Protein AF-A0A357ARV8-F1 (afdb_monomer_lite)

Structure (mmCIF, N/CA/C/O backbone):
data_AF-A0A357ARV8-F1
#
_entry.id   AF-A0A357ARV8-F1
#
loop_
_atom_site.group_PDB
_atom_site.id
_atom_site.type_symbol
_atom_site.label_atom_id
_atom_site.label_alt_id
_atom_site.label_comp_id
_atom_site.label_asym_id
_atom_site.label_entity_id
_atom_site.label_seq_id
_atom_site.pdbx_PDB_ins_code
_atom_site.Cartn_x
_atom_site.Cartn_y
_atom_site.Cartn_z
_atom_site.occupancy
_atom_site.B_iso_or_equiv
_atom_site.auth_seq_id
_atom_site.auth_comp_id
_atom_site.auth_asym_id
_atom_site.auth_atom_id
_atom_site.pdbx_PDB_model_num
ATOM 1 N N . MET A 1 1 ? -31.188 4.171 -3.053 1.00 39.97 1 MET A N 1
ATOM 2 C CA . MET A 1 1 ? -30.460 3.621 -4.220 1.00 39.97 1 MET A CA 1
ATOM 3 C C . MET A 1 1 ? -29.628 2.449 -3.731 1.00 39.97 1 MET A C 1
ATOM 5 O O . MET A 1 1 ? -28.801 2.658 -2.855 1.00 39.97 1 MET A O 1
ATOM 9 N N . ALA A 1 2 ? -29.890 1.230 -4.207 1.00 50.88 2 ALA A N 1
ATOM 10 C CA . ALA A 1 2 ? -29.133 0.048 -3.796 1.00 50.88 2 ALA A CA 1
ATOM 11 C C . ALA A 1 2 ? -27.674 0.173 -4.277 1.00 50.88 2 ALA A C 1
ATOM 13 O O . ALA A 1 2 ? -27.431 0.333 -5.475 1.00 50.88 2 ALA A O 1
ATOM 14 N N . LYS A 1 3 ? -26.717 0.165 -3.338 1.00 58.00 3 LYS A N 1
ATOM 15 C CA . LYS A 1 3 ? -25.270 0.143 -3.610 1.00 58.00 3 LYS A CA 1
ATOM 16 C C . LYS A 1 3 ? -25.001 -1.118 -4.445 1.00 58.00 3 LYS A C 1
ATOM 18 O O . LYS A 1 3 ? -25.410 -2.198 -4.028 1.00 58.00 3 LYS A O 1
ATOM 23 N N . ARG A 1 4 ? -24.427 -0.982 -5.653 1.00 59.12 4 ARG A N 1
ATOM 24 C CA . ARG A 1 4 ? -24.115 -2.142 -6.514 1.00 59.12 4 ARG A CA 1
ATOM 25 C C . ARG A 1 4 ? -23.310 -3.143 -5.686 1.00 59.12 4 ARG A C 1
ATOM 27 O O . ARG A 1 4 ? -22.308 -2.752 -5.104 1.00 59.12 4 ARG A O 1
ATOM 34 N N . SER A 1 5 ? -23.753 -4.395 -5.644 1.00 59.34 5 SER A N 1
ATOM 35 C CA . SER A 1 5 ? -22.960 -5.496 -5.106 1.00 59.34 5 SER A CA 1
ATOM 36 C C . SER A 1 5 ? -21.746 -5.695 -6.009 1.00 59.34 5 SER A C 1
ATOM 38 O O . SER A 1 5 ? -21.897 -5.895 -7.218 1.00 59.34 5 SER A O 1
ATOM 40 N N . ASP A 1 6 ? -20.562 -5.570 -5.431 1.00 59.50 6 ASP A N 1
ATOM 41 C CA . ASP A 1 6 ? -19.283 -5.600 -6.128 1.00 59.50 6 ASP A CA 1
ATOM 42 C C . ASP A 1 6 ? -19.109 -6.911 -6.928 1.00 59.50 6 ASP A C 1
ATOM 44 O O . ASP A 1 6 ? -19.166 -7.998 -6.361 1.00 59.50 6 ASP A O 1
ATOM 48 N N . VAL A 1 7 ? -18.924 -6.824 -8.255 1.00 55.69 7 VAL A N 1
ATOM 49 C CA . VAL A 1 7 ? -18.893 -8.008 -9.152 1.00 55.69 7 VAL A CA 1
ATOM 50 C C . VAL A 1 7 ? -17.474 -8.567 -9.360 1.00 55.69 7 VAL A C 1
ATOM 52 O O . VAL A 1 7 ? -17.331 -9.743 -9.668 1.00 55.69 7 VAL A O 1
ATOM 55 N N . TYR A 1 8 ? -16.413 -7.767 -9.171 1.00 56.94 8 TYR A N 1
ATOM 56 C CA . TYR A 1 8 ? -15.031 -8.179 -9.505 1.00 56.94 8 TYR A CA 1
ATOM 57 C C . TYR A 1 8 ? -13.937 -7.716 -8.520 1.00 56.94 8 TYR A C 1
ATOM 59 O O . TYR A 1 8 ? -12.766 -8.017 -8.731 1.00 56.94 8 TYR A O 1
ATOM 67 N N . GLY A 1 9 ? -14.281 -7.003 -7.444 1.00 58.56 9 GLY A N 1
ATOM 68 C CA . GLY A 1 9 ? -13.318 -6.573 -6.427 1.00 58.56 9 GLY A CA 1
ATOM 69 C C . GLY A 1 9 ? -13.982 -5.748 -5.333 1.00 58.56 9 GLY A C 1
ATOM 70 O O . GLY A 1 9 ? -14.876 -4.959 -5.626 1.00 58.56 9 GLY A O 1
ATOM 71 N N . ILE A 1 10 ? -13.553 -5.931 -4.084 1.00 61.66 10 ILE A N 1
ATOM 72 C CA . ILE A 1 10 ? -14.064 -5.160 -2.948 1.00 61.66 10 ILE A CA 1
ATOM 73 C C . ILE A 1 10 ? -13.633 -3.708 -3.152 1.00 61.66 10 ILE A C 1
ATOM 75 O O . ILE A 1 10 ? -12.440 -3.420 -3.285 1.00 61.66 10 ILE A O 1
ATOM 79 N N . ASN A 1 11 ? -14.581 -2.769 -3.179 1.00 77.38 11 ASN A N 1
ATOM 80 C CA . ASN A 1 11 ? -14.216 -1.360 -3.081 1.00 77.38 11 ASN A CA 1
ATOM 81 C C . ASN A 1 11 ? -13.620 -1.124 -1.690 1.00 77.38 11 ASN A C 1
ATOM 83 O O . ASN A 1 11 ? -14.356 -0.875 -0.743 1.00 77.38 11 ASN A O 1
ATOM 87 N N . MET A 1 12 ? -12.292 -1.193 -1.574 1.00 77.31 12 MET A N 1
ATOM 88 C CA . MET A 1 12 ? -11.602 -1.152 -0.285 1.00 77.31 12 MET A CA 1
ATOM 89 C C . MET A 1 12 ? -11.936 0.098 0.532 1.00 77.31 12 MET A C 1
ATOM 91 O O . MET A 1 12 ? -12.039 0.041 1.749 1.00 77.31 12 MET A O 1
ATOM 95 N N . ILE A 1 13 ? -12.138 1.233 -0.142 1.00 75.94 13 ILE A N 1
ATOM 96 C CA . ILE A 1 13 ? -12.533 2.477 0.526 1.00 75.94 13 ILE A CA 1
ATOM 97 C C . ILE A 1 13 ? -13.947 2.321 1.085 1.00 75.94 13 ILE A C 1
ATOM 99 O O . ILE A 1 13 ? -14.159 2.549 2.265 1.00 75.94 13 ILE A O 1
ATOM 103 N N . GLY A 1 14 ? -14.886 1.847 0.264 1.00 82.06 14 GLY A N 1
ATOM 104 C CA . GLY A 1 14 ? -16.256 1.599 0.706 1.00 82.06 14 GLY A CA 1
ATOM 105 C C . GLY A 1 14 ? -16.354 0.540 1.804 1.00 82.06 14 GLY A C 1
ATOM 106 O O . GLY A 1 14 ? -17.154 0.701 2.713 1.00 82.06 14 GLY A O 1
ATOM 107 N N . PHE A 1 15 ? -15.530 -0.505 1.745 1.00 84.69 15 PHE A N 1
ATOM 108 C CA . PHE A 1 15 ? -15.426 -1.528 2.782 1.00 84.69 15 PHE A CA 1
ATOM 109 C C . PHE A 1 15 ? -14.950 -0.935 4.106 1.00 84.69 15 PHE A C 1
ATOM 111 O O . PHE A 1 15 ? -15.488 -1.282 5.158 1.00 84.69 15 PHE A O 1
ATOM 118 N N . CYS A 1 16 ? -13.972 -0.025 4.044 1.00 85.81 16 CYS A N 1
ATOM 119 C CA . CYS A 1 16 ? -13.498 0.661 5.229 1.00 85.81 16 CYS A CA 1
ATOM 120 C C . CYS A 1 16 ? -14.568 1.605 5.805 1.00 85.81 16 CYS A C 1
ATOM 122 O O . CYS A 1 16 ? -14.894 1.529 6.986 1.00 85.81 16 CYS A O 1
ATOM 124 N N . ASP A 1 17 ? -15.181 2.427 4.956 1.00 87.44 17 ASP A N 1
ATOM 125 C CA . ASP A 1 17 ? -16.227 3.369 5.365 1.00 87.44 17 ASP A CA 1
ATOM 126 C C . ASP A 1 17 ? -17.448 2.654 5.972 1.00 87.44 17 ASP A C 1
ATOM 128 O O . ASP A 1 17 ? -18.079 3.161 6.901 1.00 87.44 17 ASP A O 1
ATOM 132 N N . ASP A 1 18 ? -17.812 1.485 5.437 1.00 88.81 18 ASP A N 1
ATOM 133 C CA . ASP A 1 18 ? -18.937 0.692 5.935 1.00 88.81 18 ASP A CA 1
ATOM 134 C C . ASP A 1 18 ? -18.637 0.099 7.324 1.00 88.81 18 ASP A C 1
ATOM 136 O O . ASP A 1 18 ? -19.524 0.064 8.174 1.00 88.81 18 ASP A O 1
ATOM 140 N N . GLU A 1 19 ? -17.395 -0.323 7.591 1.00 90.50 19 GLU A N 1
ATOM 141 C CA . GLU A 1 19 ? -17.004 -0.807 8.922 1.00 90.50 19 GLU A CA 1
ATOM 142 C C . GLU A 1 19 ? -16.915 0.323 9.949 1.00 90.50 19 GLU A C 1
ATOM 144 O O . GLU A 1 19 ? -17.372 0.169 11.078 1.00 90.50 19 GLU A O 1
ATOM 149 N N . GLU A 1 20 ? -16.389 1.485 9.564 1.00 91.12 20 GLU A N 1
ATOM 150 C CA . GLU A 1 20 ? -16.348 2.647 10.456 1.00 91.12 20 GLU A CA 1
ATOM 151 C C . GLU A 1 20 ? -17.758 3.069 10.890 1.00 91.12 20 GLU A C 1
ATOM 153 O O . GLU A 1 20 ? -17.985 3.385 12.061 1.00 91.12 20 GLU A O 1
ATOM 158 N N . LYS A 1 21 ? -18.729 3.004 9.970 1.00 91.56 21 LYS A N 1
ATOM 159 C CA . LYS A 1 21 ? -20.149 3.208 10.287 1.00 91.56 21 LYS A CA 1
ATOM 160 C C . LYS A 1 21 ? -20.690 2.125 11.210 1.00 91.56 21 LYS A C 1
ATOM 162 O O . LYS A 1 21 ? -21.331 2.469 12.196 1.00 91.56 21 LYS A O 1
ATOM 167 N N . TYR A 1 22 ? -20.394 0.857 10.930 1.00 90.88 22 TYR A N 1
ATOM 168 C CA . TYR A 1 22 ? -20.820 -0.266 11.766 1.00 90.88 22 TYR A CA 1
ATOM 169 C C . TYR A 1 22 ? -20.335 -0.121 13.216 1.00 90.88 22 TYR A C 1
ATOM 171 O O . TYR A 1 22 ? -21.123 -0.262 14.149 1.00 90.88 22 TYR A O 1
ATOM 179 N N . ILE A 1 23 ? -19.066 0.244 13.420 1.00 91.12 23 ILE A N 1
ATOM 180 C CA . ILE A 1 23 ? -18.505 0.487 14.755 1.00 91.12 23 ILE A CA 1
ATOM 181 C C . ILE A 1 23 ? -19.184 1.693 15.416 1.00 91.12 23 ILE A C 1
ATOM 183 O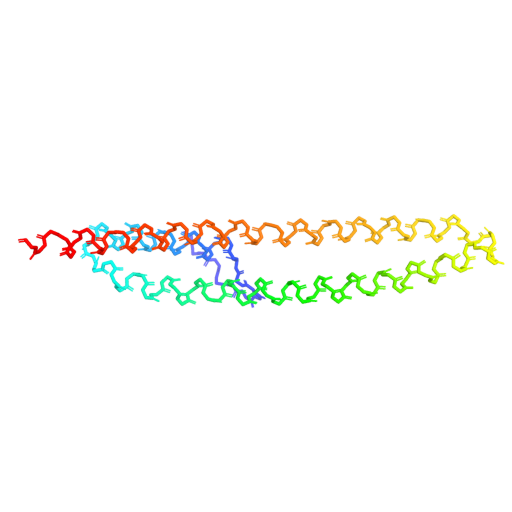 O . ILE A 1 23 ? -19.557 1.629 16.588 1.00 91.12 23 ILE A O 1
ATOM 187 N N . ALA A 1 24 ? -19.374 2.794 14.682 1.00 90.75 24 ALA A N 1
ATOM 188 C CA . ALA A 1 24 ? -20.003 3.999 15.218 1.00 90.75 24 ALA A CA 1
ATOM 189 C C . ALA A 1 24 ? -21.476 3.78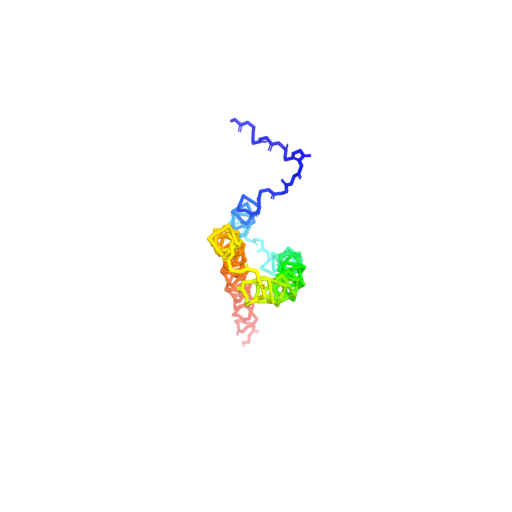5 15.613 1.00 90.75 24 ALA A C 1
ATOM 191 O O . ALA A 1 24 ? -21.928 4.342 16.613 1.00 90.75 24 ALA A O 1
ATOM 192 N N . GLU A 1 25 ? -22.226 3.001 14.840 1.00 92.12 25 GLU A N 1
ATOM 193 C CA . GLU A 1 25 ? -23.614 2.629 15.129 1.00 92.12 25 GLU A CA 1
ATOM 194 C C . GLU A 1 25 ? -23.684 1.629 16.288 1.00 92.12 25 GLU A C 1
ATOM 196 O O . GLU A 1 25 ? -24.402 1.876 17.256 1.00 92.12 25 GLU A O 1
ATOM 201 N N . GLY A 1 26 ? -22.850 0.584 16.278 1.00 88.50 26 GLY A N 1
ATOM 202 C CA . GLY A 1 26 ? -22.787 -0.403 17.357 1.00 88.50 26 GLY A CA 1
ATOM 203 C C . GLY A 1 26 ? -22.438 0.209 18.718 1.00 88.50 26 GLY A C 1
ATOM 204 O O . GLY A 1 26 ? -23.038 -0.149 19.731 1.00 88.50 26 GLY A O 1
ATOM 205 N N . LEU A 1 27 ? -21.530 1.192 18.757 1.00 88.50 27 LEU A N 1
ATOM 206 C CA . LEU A 1 27 ? -21.218 1.925 19.989 1.00 88.50 27 LEU A CA 1
ATOM 207 C C . LEU A 1 27 ? -22.405 2.766 20.493 1.00 88.50 27 LEU A C 1
ATOM 209 O O . LEU A 1 27 ? -22.593 2.872 21.704 1.00 88.50 27 LEU A O 1
ATOM 213 N N . LYS A 1 28 ? -23.228 3.337 19.599 1.00 89.38 28 LYS A N 1
ATOM 214 C CA . LYS A 1 28 ? -24.447 4.082 19.977 1.00 89.38 28 LYS A CA 1
ATOM 215 C C . LYS A 1 28 ? -25.551 3.167 20.497 1.00 89.38 28 LYS A C 1
ATOM 217 O O . LYS A 1 28 ? -26.272 3.551 21.411 1.00 89.38 28 LYS A O 1
ATOM 222 N N . GLU A 1 29 ? -25.672 1.972 19.931 1.00 89.38 29 GLU A N 1
ATOM 223 C CA . GLU A 1 29 ? -26.642 0.954 20.351 1.00 89.38 29 GLU A CA 1
ATOM 224 C C . GLU A 1 29 ? -26.234 0.232 21.647 1.00 89.38 29 GLU A C 1
ATOM 226 O O . GLU A 1 29 ? -26.992 -0.578 22.177 1.00 89.38 29 GLU A O 1
ATOM 231 N N . GLY A 1 30 ? -25.052 0.541 22.194 1.00 84.44 30 GLY A N 1
ATOM 232 C CA . GLY A 1 30 ? -24.558 -0.040 23.441 1.00 84.44 30 GLY A CA 1
ATOM 233 C C . GLY A 1 30 ? -23.995 -1.452 23.278 1.00 84.44 30 GLY A C 1
ATOM 234 O O . GLY A 1 30 ? -23.892 -2.187 24.263 1.00 84.44 30 GLY A O 1
ATOM 235 N N . VAL A 1 31 ? -23.615 -1.844 22.057 1.00 85.19 31 VAL A N 1
ATOM 236 C CA . VAL A 1 31 ? -22.933 -3.116 21.809 1.00 85.19 31 VAL A CA 1
ATOM 237 C C . VAL A 1 31 ? -21.614 -3.141 22.586 1.00 85.19 31 VAL A C 1
ATOM 239 O O . VAL A 1 31 ? -20.870 -2.161 22.639 1.00 85.19 31 VAL A O 1
ATOM 242 N N . ALA A 1 32 ? -21.340 -4.286 23.207 1.00 85.94 32 ALA A N 1
ATOM 243 C CA . ALA A 1 32 ? -20.086 -4.589 23.885 1.00 85.94 32 ALA A CA 1
ATOM 244 C C . ALA A 1 32 ? -18.877 -4.273 22.969 1.00 85.94 32 ALA A C 1
ATOM 246 O O . ALA A 1 32 ? -18.767 -4.893 21.902 1.00 85.94 32 ALA A O 1
ATOM 247 N N . PRO A 1 33 ? -17.986 -3.329 23.343 1.00 85.31 33 PRO A N 1
ATOM 248 C CA . PRO A 1 33 ? -16.830 -2.948 22.527 1.00 85.31 33 PRO A CA 1
ATOM 249 C C . PRO A 1 33 ? -15.915 -4.127 22.178 1.00 85.31 33 PRO A C 1
ATOM 251 O O . PRO A 1 33 ? -15.279 -4.114 21.131 1.00 85.31 33 PRO A O 1
ATOM 254 N N . GLU A 1 34 ? -15.905 -5.171 23.007 1.00 88.62 34 GLU A N 1
ATOM 255 C CA . GLU A 1 34 ? -15.140 -6.404 22.818 1.00 88.62 34 GLU A CA 1
ATOM 256 C C . GLU A 1 34 ? -15.574 -7.144 21.543 1.00 88.62 34 GLU A C 1
ATOM 258 O O . GLU A 1 34 ? -14.737 -7.576 20.754 1.00 88.62 34 GLU A O 1
ATOM 263 N N . LYS A 1 35 ? -16.888 -7.228 21.289 1.00 89.25 35 LYS A N 1
ATOM 264 C CA . LYS A 1 35 ? -17.430 -7.878 20.082 1.00 89.25 35 LYS A CA 1
ATOM 265 C C . LYS A 1 35 ? -17.148 -7.071 18.817 1.00 89.25 35 LYS A C 1
ATOM 267 O O . LYS A 1 35 ? -16.910 -7.648 17.759 1.00 89.25 35 LYS A O 1
ATOM 272 N N . LEU A 1 36 ? -17.197 -5.742 18.925 1.00 89.38 36 LEU A N 1
ATOM 273 C CA . LEU A 1 36 ? -16.866 -4.847 17.814 1.00 89.38 36 LEU A CA 1
ATOM 274 C C . LEU A 1 36 ? -15.373 -4.933 17.480 1.00 89.38 36 LEU A C 1
ATOM 276 O O . LEU A 1 36 ? -15.013 -4.978 16.306 1.00 89.38 36 LEU A O 1
ATOM 280 N N . LEU A 1 37 ? -14.515 -5.013 18.502 1.00 91.06 37 LEU A N 1
ATOM 281 C CA . LEU A 1 37 ? -13.074 -5.161 18.335 1.00 91.06 37 LEU A CA 1
ATOM 282 C C . LEU A 1 37 ? -12.710 -6.488 17.658 1.00 91.06 37 LEU A C 1
ATOM 284 O O . LEU A 1 37 ? -11.951 -6.466 16.696 1.00 91.06 37 LEU A O 1
ATOM 288 N N . GLU A 1 38 ? -13.287 -7.614 18.089 1.00 91.50 38 GLU A N 1
ATOM 289 C CA . GLU A 1 38 ? -12.997 -8.935 17.505 1.00 91.50 38 GLU A CA 1
ATOM 290 C C . GLU A 1 38 ? -13.271 -8.968 15.989 1.00 91.50 38 GLU A C 1
ATOM 292 O O . GLU A 1 38 ? -12.468 -9.468 15.192 1.00 91.50 38 GLU A O 1
ATOM 297 N N . TRP A 1 39 ? -14.397 -8.391 15.562 1.00 91.56 39 TRP A N 1
ATOM 298 C CA . TRP A 1 39 ? -14.733 -8.311 14.143 1.00 91.56 39 TRP A CA 1
ATOM 299 C C . TRP A 1 39 ? -13.830 -7.334 13.377 1.00 91.56 39 TRP A C 1
ATOM 301 O O . TRP A 1 39 ? -13.344 -7.670 12.288 1.00 91.56 39 TRP A O 1
ATOM 311 N N . HIS A 1 40 ? -13.548 -6.166 13.960 1.00 92.75 40 HIS A N 1
ATOM 312 C CA . HIS A 1 40 ? -12.652 -5.162 13.382 1.00 92.75 40 HIS A CA 1
ATOM 313 C C . HIS A 1 40 ? -11.234 -5.711 13.182 1.00 92.75 40 HIS A C 1
ATOM 315 O O . HIS A 1 40 ? -10.641 -5.523 12.121 1.00 92.75 40 HIS A O 1
ATOM 321 N N . GLU A 1 41 ? -10.701 -6.460 14.149 1.00 92.44 41 GLU A N 1
ATOM 322 C CA . GLU A 1 41 ? -9.385 -7.104 14.063 1.00 92.44 41 GLU A CA 1
ATOM 323 C C . GLU A 1 41 ? -9.310 -8.117 12.919 1.00 92.44 41 GLU A C 1
ATOM 325 O O . GLU A 1 41 ? -8.318 -8.158 12.184 1.00 92.44 41 GLU A O 1
ATOM 330 N N . LYS A 1 42 ? -10.378 -8.893 12.697 1.00 93.06 42 LYS A N 1
ATOM 331 C CA . LYS A 1 42 ? -10.441 -9.833 11.572 1.00 93.06 42 LYS A CA 1
ATOM 332 C C . LYS A 1 42 ? -10.390 -9.111 10.226 1.00 93.06 42 LYS A C 1
ATOM 334 O O . LYS A 1 42 ? -9.656 -9.531 9.330 1.00 93.06 42 LYS A O 1
ATOM 339 N N . LYS A 1 43 ? -11.126 -8.006 10.084 1.00 91.12 43 LYS A N 1
ATOM 340 C CA . LYS A 1 43 ? -11.084 -7.176 8.870 1.00 91.12 43 LYS A CA 1
ATOM 341 C C . LYS A 1 43 ? -9.732 -6.491 8.696 1.00 91.12 43 LYS A C 1
ATOM 343 O O . LYS A 1 43 ? -9.196 -6.459 7.590 1.00 91.12 43 LYS A O 1
ATOM 348 N N . LEU A 1 44 ? -9.147 -5.998 9.784 1.00 92.81 44 LEU A N 1
ATOM 349 C CA . LEU A 1 44 ? -7.809 -5.421 9.796 1.00 92.81 44 LEU A CA 1
ATOM 350 C C . LEU A 1 44 ? -6.756 -6.443 9.338 1.00 92.81 44 LEU A C 1
ATOM 352 O O . LEU A 1 44 ? -5.879 -6.088 8.552 1.00 92.81 44 LEU A O 1
ATOM 356 N N . ALA A 1 45 ? -6.866 -7.711 9.742 1.00 92.44 45 ALA A N 1
ATOM 357 C CA . ALA A 1 45 ? -5.986 -8.782 9.272 1.00 92.44 45 ALA A CA 1
ATOM 358 C C . ALA A 1 45 ? -6.099 -9.015 7.752 1.00 92.44 45 ALA A C 1
ATOM 360 O O . ALA A 1 45 ? -5.082 -9.216 7.085 1.00 92.44 45 ALA A O 1
ATOM 361 N N . TRP A 1 46 ? -7.302 -8.921 7.171 1.00 91.38 46 TRP A N 1
ATOM 362 C CA . TRP A 1 46 ? -7.474 -8.980 5.712 1.00 91.38 46 TRP A CA 1
ATOM 363 C C . TRP A 1 46 ? -6.775 -7.817 5.001 1.00 91.38 46 TRP A C 1
ATOM 365 O O . TRP A 1 46 ? -6.053 -8.040 4.029 1.00 91.38 46 TRP A O 1
ATOM 375 N N . LEU A 1 47 ? -6.906 -6.591 5.523 1.00 90.25 47 LEU A N 1
ATOM 376 C CA . LEU A 1 47 ? -6.205 -5.423 4.976 1.00 90.25 47 LEU A CA 1
ATOM 377 C C . LEU A 1 47 ? -4.678 -5.574 5.057 1.00 90.25 47 LEU A C 1
ATOM 379 O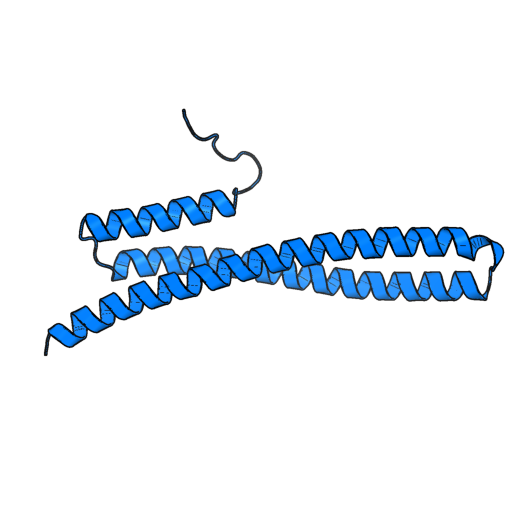 O . LEU A 1 47 ? -3.956 -5.221 4.122 1.00 90.25 47 LEU A O 1
ATOM 383 N N . GLN A 1 48 ? -4.175 -6.110 6.171 1.00 90.88 48 GLN A N 1
ATOM 384 C CA . GLN A 1 48 ? -2.750 -6.390 6.348 1.00 90.88 48 GLN A CA 1
ATOM 385 C C . GLN A 1 48 ? -2.247 -7.438 5.351 1.00 90.88 48 GLN A C 1
ATOM 387 O O . GLN A 1 48 ? -1.141 -7.289 4.827 1.00 90.88 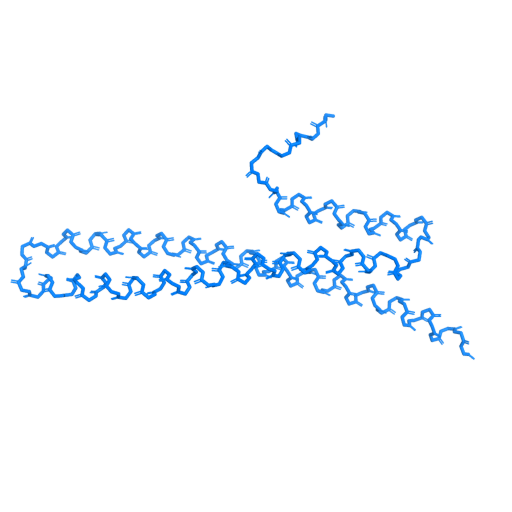48 GLN A O 1
ATOM 392 N N . HIS A 1 49 ? -3.049 -8.470 5.075 1.00 91.12 49 HIS A N 1
ATOM 393 C CA . HIS A 1 49 ? -2.712 -9.501 4.099 1.00 91.12 49 HIS A CA 1
ATOM 394 C C . HIS A 1 49 ? -2.595 -8.923 2.684 1.00 91.12 49 HIS A C 1
ATOM 396 O O . HIS A 1 49 ? -1.596 -9.161 2.006 1.00 91.12 49 HIS A O 1
ATOM 402 N N . GLU A 1 50 ? -3.555 -8.097 2.264 1.00 89.38 50 GLU A N 1
ATOM 403 C CA . GLU A 1 50 ? -3.500 -7.425 0.962 1.00 89.38 50 GLU A CA 1
ATOM 404 C C . GLU A 1 50 ? -2.265 -6.522 0.850 1.00 89.38 50 GLU A C 1
ATOM 406 O O . GLU A 1 50 ? -1.518 -6.597 -0.129 1.00 89.38 50 GLU A O 1
ATOM 411 N N . ARG A 1 51 ? -1.965 -5.741 1.898 1.00 91.00 51 ARG A N 1
ATOM 412 C CA . ARG A 1 51 ? -0.735 -4.941 1.959 1.00 91.00 51 ARG A CA 1
ATOM 413 C C . ARG A 1 51 ? 0.521 -5.797 1.793 1.00 91.00 51 ARG A C 1
ATOM 415 O O . ARG A 1 51 ? 1.425 -5.403 1.056 1.00 91.00 51 ARG A O 1
ATOM 422 N N . MET A 1 52 ? 0.604 -6.933 2.484 1.00 91.69 52 MET A N 1
ATOM 423 C CA . MET A 1 52 ? 1.759 -7.829 2.406 1.00 91.69 52 MET A CA 1
ATOM 424 C C . MET A 1 52 ? 1.954 -8.350 0.978 1.00 91.69 52 MET A C 1
ATOM 426 O O . MET A 1 52 ? 3.074 -8.325 0.469 1.00 91.69 52 MET A O 1
ATOM 430 N N . ILE A 1 53 ? 0.874 -8.754 0.304 1.00 92.00 53 ILE A N 1
ATOM 431 C CA . ILE A 1 53 ? 0.927 -9.176 -1.102 1.00 92.00 53 ILE A CA 1
ATOM 432 C C . ILE A 1 53 ? 1.418 -8.026 -1.985 1.00 92.00 53 ILE A C 1
ATOM 434 O O . ILE A 1 53 ? 2.330 -8.221 -2.790 1.00 92.00 53 ILE A O 1
ATOM 438 N N . HIS A 1 54 ? 0.880 -6.814 -1.817 1.00 90.00 54 HIS A N 1
ATOM 439 C CA . HIS A 1 54 ? 1.340 -5.663 -2.593 1.00 90.00 54 HIS A CA 1
ATOM 440 C C . HIS A 1 54 ? 2.815 -5.360 -2.366 1.00 90.00 54 HIS A C 1
ATOM 442 O O . HIS A 1 54 ? 3.504 -5.050 -3.337 1.00 90.00 54 HIS A O 1
ATOM 448 N N . LEU A 1 55 ? 3.318 -5.479 -1.134 1.00 91.81 55 LEU A N 1
ATOM 449 C CA . LEU A 1 55 ? 4.739 -5.321 -0.835 1.00 91.81 55 LEU A CA 1
ATOM 450 C C . LEU A 1 55 ? 5.579 -6.349 -1.600 1.00 91.81 55 LEU A C 1
ATOM 452 O O . LEU A 1 55 ? 6.535 -5.966 -2.270 1.00 91.81 55 LEU A O 1
ATOM 456 N N . VAL A 1 56 ? 5.193 -7.628 -1.570 1.00 94.62 56 VAL A N 1
ATOM 457 C CA . VAL A 1 56 ? 5.888 -8.700 -2.303 1.00 94.62 56 VAL A CA 1
ATOM 458 C C . VAL A 1 56 ? 5.900 -8.418 -3.805 1.00 94.62 56 VAL A C 1
ATOM 460 O O . VAL A 1 56 ? 6.961 -8.456 -4.426 1.00 94.62 56 VAL A O 1
ATOM 463 N N . VAL A 1 57 ? 4.756 -8.058 -4.389 1.00 93.06 57 VAL A N 1
ATOM 464 C CA . VAL A 1 57 ? 4.663 -7.723 -5.819 1.00 93.06 57 VAL A CA 1
ATOM 465 C C . VAL A 1 57 ? 5.475 -6.464 -6.152 1.00 93.06 57 VAL A C 1
ATOM 467 O O . VAL A 1 57 ? 6.139 -6.432 -7.189 1.00 93.06 57 VAL A O 1
ATOM 470 N N . THR A 1 58 ? 5.505 -5.456 -5.268 1.00 91.75 58 THR A N 1
ATOM 471 C CA . THR A 1 58 ? 6.362 -4.261 -5.429 1.00 91.75 58 THR A CA 1
ATOM 472 C C . THR A 1 58 ? 7.828 -4.661 -5.471 1.00 91.75 58 THR A C 1
ATOM 474 O O . THR A 1 58 ? 8.547 -4.237 -6.366 1.00 91.75 58 THR A O 1
ATOM 477 N N . LEU A 1 59 ? 8.272 -5.493 -4.524 1.00 93.12 59 LEU A N 1
ATOM 478 C CA . LEU A 1 59 ? 9.659 -5.935 -4.417 1.00 93.12 59 LEU A CA 1
ATOM 479 C C . LEU A 1 59 ? 10.076 -6.760 -5.636 1.00 93.12 59 LEU A C 1
ATOM 481 O O . LEU A 1 59 ? 11.130 -6.503 -6.213 1.00 93.12 59 LEU A O 1
ATOM 485 N N . MET A 1 60 ? 9.231 -7.695 -6.076 1.00 94.69 60 MET A N 1
ATOM 486 C CA . MET A 1 60 ? 9.467 -8.458 -7.306 1.00 94.69 60 MET A CA 1
ATOM 487 C C . MET A 1 60 ? 9.546 -7.541 -8.530 1.00 94.69 60 MET A C 1
ATOM 489 O O . MET A 1 60 ? 10.436 -7.702 -9.364 1.00 94.69 60 MET A O 1
ATOM 493 N N . THR A 1 61 ? 8.669 -6.537 -8.607 1.00 91.88 61 THR A N 1
ATOM 494 C CA . THR A 1 61 ? 8.708 -5.527 -9.669 1.00 91.88 61 THR A CA 1
ATOM 495 C C . THR A 1 61 ? 10.012 -4.734 -9.608 1.00 91.88 61 THR A C 1
ATOM 497 O O . THR A 1 61 ? 10.676 -4.622 -10.629 1.00 91.88 61 THR A O 1
ATOM 500 N N . CYS A 1 62 ? 10.455 -4.265 -8.436 1.00 92.56 62 CYS A N 1
ATOM 501 C CA . CYS A 1 62 ? 11.745 -3.583 -8.275 1.00 92.56 62 CYS A CA 1
ATOM 502 C C . CYS A 1 62 ? 12.910 -4.419 -8.814 1.00 92.56 62 CYS A C 1
ATOM 504 O O . CYS A 1 62 ? 13.737 -3.903 -9.561 1.00 92.56 62 CYS A O 1
ATOM 506 N N . VAL A 1 63 ? 12.962 -5.710 -8.477 1.00 94.31 63 VAL A N 1
ATOM 507 C CA . VAL A 1 63 ? 14.017 -6.614 -8.962 1.00 94.31 63 VAL A CA 1
ATOM 508 C C . VAL A 1 63 ? 13.956 -6.761 -10.485 1.00 94.31 63 VAL A C 1
ATOM 510 O O . VAL A 1 63 ? 14.984 -6.659 -11.154 1.00 94.31 63 VAL A O 1
ATOM 513 N N . ALA A 1 64 ? 12.761 -6.929 -11.058 1.00 92.56 64 ALA A N 1
ATOM 514 C CA . ALA A 1 64 ? 12.585 -6.981 -12.509 1.00 92.56 64 ALA A CA 1
ATOM 515 C C . ALA A 1 64 ? 13.027 -5.671 -13.189 1.00 92.56 64 ALA A C 1
ATOM 517 O O . ALA A 1 64 ? 13.709 -5.702 -14.215 1.00 92.56 64 ALA A O 1
ATOM 518 N N . LEU A 1 65 ? 12.707 -4.522 -12.588 1.00 92.62 65 LEU A N 1
ATOM 519 C CA . LEU A 1 65 ? 13.122 -3.203 -13.065 1.00 92.62 65 LEU A CA 1
ATOM 520 C C . LEU A 1 65 ? 14.639 -3.023 -13.035 1.00 92.62 65 LEU A C 1
ATOM 522 O O . LEU A 1 65 ? 15.192 -2.466 -13.980 1.00 92.62 65 LEU A O 1
ATOM 526 N N . MET A 1 66 ? 15.324 -3.529 -12.006 1.00 92.62 66 MET A N 1
ATOM 527 C CA . MET A 1 66 ? 16.790 -3.537 -11.969 1.00 92.62 66 MET A CA 1
ATOM 528 C C . MET A 1 66 ? 17.373 -4.365 -13.121 1.00 92.62 66 MET A C 1
ATOM 530 O O . MET A 1 66 ? 18.328 -3.930 -13.761 1.00 92.62 66 MET A O 1
ATOM 534 N N . GLY A 1 67 ? 16.774 -5.516 -13.439 1.00 93.25 67 GLY A N 1
ATOM 535 C CA . GLY A 1 67 ? 17.172 -6.328 -14.593 1.00 93.25 67 GLY A CA 1
ATOM 536 C C . GLY A 1 67 ? 17.003 -5.590 -15.926 1.00 93.25 67 GLY A C 1
ATOM 537 O O . GLY A 1 67 ? 17.930 -5.550 -16.734 1.00 93.25 67 GLY A O 1
ATOM 538 N N . ILE A 1 68 ? 15.852 -4.940 -16.132 1.00 90.88 68 ILE A N 1
ATOM 539 C CA . ILE A 1 68 ? 15.597 -4.111 -17.323 1.00 90.88 68 ILE A CA 1
ATOM 540 C C . ILE A 1 68 ? 16.607 -2.963 -17.406 1.00 90.88 68 ILE A C 1
ATOM 542 O O . ILE A 1 68 ? 17.135 -2.690 -18.481 1.00 90.88 68 ILE A O 1
ATOM 546 N N . TRP A 1 69 ? 16.921 -2.326 -16.277 1.00 91.94 69 TRP A N 1
ATOM 547 C CA . TRP A 1 69 ? 17.889 -1.235 -16.220 1.00 91.94 69 TRP A CA 1
ATOM 548 C C . TRP A 1 69 ? 19.283 -1.674 -16.686 1.00 91.94 69 TRP A C 1
ATOM 550 O O . TRP A 1 69 ? 19.913 -0.962 -17.465 1.00 91.94 69 TRP A O 1
ATOM 560 N N . LEU A 1 70 ? 19.738 -2.869 -16.291 1.00 93.69 70 LEU A N 1
ATOM 561 C CA . LEU A 1 70 ? 21.011 -3.434 -16.756 1.00 93.69 70 LEU A CA 1
ATOM 562 C C . LEU A 1 70 ? 21.016 -3.693 -18.270 1.00 93.69 70 LEU A C 1
ATOM 564 O O . LEU A 1 70 ? 21.995 -3.372 -18.943 1.00 93.69 70 LEU A O 1
ATOM 568 N N . ILE A 1 71 ? 19.921 -4.235 -18.812 1.00 91.62 71 ILE A N 1
ATOM 569 C CA . ILE A 1 71 ? 19.774 -4.487 -20.256 1.00 91.62 71 ILE A CA 1
ATOM 570 C C . ILE A 1 71 ? 19.801 -3.167 -21.030 1.00 91.62 71 ILE A C 1
ATOM 572 O O . ILE A 1 71 ? 20.521 -3.044 -22.021 1.00 91.62 71 ILE A O 1
ATOM 576 N N . VAL A 1 72 ? 19.051 -2.168 -20.560 1.00 91.31 72 VAL A N 1
ATOM 577 C CA . VAL A 1 72 ? 19.023 -0.830 -21.156 1.00 91.31 72 VAL A CA 1
ATOM 578 C C . VAL A 1 72 ? 20.407 -0.194 -21.112 1.00 91.31 72 VAL A C 1
ATOM 580 O O . VAL A 1 72 ? 20.873 0.305 -22.133 1.00 91.31 72 VAL A O 1
ATOM 583 N N . TYR A 1 73 ? 21.087 -0.246 -19.967 1.00 91.88 73 TYR A N 1
ATOM 584 C CA . TYR A 1 73 ? 22.436 0.291 -19.822 1.00 91.88 73 TYR A CA 1
ATOM 585 C C . TYR A 1 73 ? 23.407 -0.349 -20.823 1.00 91.88 73 TYR A C 1
ATOM 587 O O . TYR A 1 73 ? 24.098 0.360 -21.555 1.00 91.88 73 TYR A O 1
ATOM 595 N N . TYR A 1 74 ? 23.408 -1.682 -20.918 1.00 92.88 74 TYR A N 1
ATOM 596 C CA . TYR A 1 74 ? 24.241 -2.404 -21.879 1.00 92.88 74 TYR A CA 1
ATOM 597 C C . TYR A 1 74 ? 23.927 -2.008 -23.331 1.00 92.88 74 TYR A C 1
ATOM 599 O O . TYR A 1 74 ? 24.850 -1.756 -24.109 1.00 92.88 74 TYR A O 1
ATOM 607 N N . ALA A 1 75 ? 22.644 -1.907 -23.693 1.00 91.25 75 ALA A N 1
ATOM 608 C CA . ALA A 1 75 ? 22.215 -1.528 -25.037 1.00 91.25 75 ALA A CA 1
ATOM 609 C C . ALA A 1 75 ? 22.642 -0.098 -25.402 1.00 91.25 75 ALA A C 1
ATOM 611 O O . ALA A 1 75 ? 23.161 0.116 -26.490 1.00 91.25 75 ALA A O 1
ATOM 612 N N . VAL A 1 76 ? 22.491 0.865 -24.488 1.00 91.88 76 VAL A N 1
ATOM 613 C CA . VAL A 1 76 ? 22.887 2.267 -24.708 1.00 91.88 76 VAL A CA 1
ATOM 614 C C . VAL A 1 76 ? 24.398 2.398 -24.925 1.00 91.88 76 VAL A C 1
ATOM 616 O O . VAL A 1 76 ? 24.825 3.171 -25.778 1.00 91.88 76 VAL A O 1
ATOM 619 N N . VAL A 1 77 ? 25.207 1.644 -24.173 1.00 93.31 77 VAL A N 1
ATOM 620 C CA . VAL A 1 77 ? 26.677 1.697 -24.266 1.00 93.31 77 VAL A CA 1
ATOM 621 C C . VAL A 1 77 ? 27.195 1.060 -25.558 1.00 93.31 77 VAL A C 1
ATOM 623 O O . VAL A 1 77 ? 28.109 1.599 -26.174 1.00 93.31 77 VAL A O 1
ATOM 626 N N . ASN A 1 78 ? 26.631 -0.079 -25.973 1.00 94.06 78 ASN A N 1
ATOM 627 C CA . ASN A 1 78 ? 27.142 -0.843 -27.119 1.00 94.06 78 ASN A CA 1
ATOM 628 C C . ASN A 1 78 ? 26.453 -0.490 -28.445 1.00 94.06 78 ASN A C 1
ATOM 630 O O . ASN A 1 78 ? 27.012 -0.747 -29.508 1.00 94.06 78 ASN A O 1
ATOM 634 N N . ILE A 1 79 ? 25.247 0.082 -28.396 1.00 93.56 79 ILE A N 1
ATOM 635 C CA . ILE A 1 79 ? 24.427 0.417 -29.565 1.00 93.56 79 ILE A CA 1
ATOM 636 C C . ILE A 1 79 ? 23.884 1.849 -29.382 1.00 93.56 79 ILE A C 1
ATOM 638 O O . ILE A 1 79 ? 22.728 2.045 -29.000 1.00 93.56 79 ILE A O 1
ATOM 642 N N . PRO A 1 80 ? 24.694 2.889 -29.649 1.00 88.31 80 PRO A N 1
ATOM 643 C CA . PRO A 1 80 ? 24.307 4.278 -29.379 1.00 88.31 80 PRO A CA 1
ATOM 644 C C . PRO A 1 80 ? 23.042 4.729 -30.127 1.00 88.31 80 PRO A C 1
ATOM 646 O O . PRO A 1 80 ? 22.299 5.585 -29.650 1.00 88.31 80 PRO A O 1
ATOM 649 N N . GLU A 1 81 ? 22.760 4.119 -31.279 1.00 94.00 81 GLU A N 1
ATOM 650 C CA . GLU A 1 81 ? 21.603 4.407 -32.136 1.00 94.00 81 GLU A CA 1
ATOM 651 C C . GLU A 1 81 ? 20.257 4.161 -31.434 1.00 94.00 81 GLU A C 1
ATOM 653 O O . GLU A 1 81 ? 19.277 4.849 -31.719 1.00 94.00 81 GLU A O 1
ATOM 658 N N . VAL A 1 82 ? 20.197 3.226 -30.474 1.00 92.12 82 VAL A N 1
ATOM 659 C CA . VAL A 1 82 ? 18.961 2.923 -29.728 1.00 92.12 82 VAL A CA 1
ATOM 660 C C . VAL A 1 82 ? 18.816 3.736 -28.439 1.00 92.12 82 VAL A C 1
ATOM 662 O O . VAL A 1 82 ? 17.815 3.587 -27.735 1.00 92.12 82 VAL A O 1
ATOM 665 N N . ALA A 1 83 ? 19.774 4.612 -28.114 1.00 91.38 83 ALA A N 1
ATOM 666 C CA . ALA A 1 83 ? 19.825 5.289 -26.820 1.00 91.38 83 ALA A CA 1
ATOM 667 C C . ALA A 1 83 ? 18.576 6.137 -26.526 1.00 91.38 83 ALA A C 1
ATOM 669 O O . ALA A 1 83 ? 18.035 6.079 -25.420 1.00 91.38 83 ALA A O 1
ATOM 670 N N . LEU A 1 84 ? 18.073 6.872 -27.526 1.00 92.88 84 LEU A N 1
ATOM 671 C CA . LEU A 1 84 ? 16.861 7.684 -27.384 1.00 92.88 84 LEU A CA 1
ATOM 672 C C . LEU A 1 84 ? 15.626 6.815 -27.095 1.00 92.88 84 LEU A C 1
ATOM 674 O O . LEU A 1 84 ? 14.849 7.121 -26.190 1.00 92.88 84 LEU A O 1
ATOM 678 N N . LEU A 1 85 ? 15.466 5.714 -27.835 1.00 93.00 85 LEU A N 1
ATOM 679 C CA . LEU A 1 85 ? 14.348 4.782 -27.669 1.00 93.00 85 LEU A CA 1
ATOM 680 C C . LEU A 1 85 ? 14.375 4.122 -26.283 1.00 93.00 85 LEU A C 1
ATOM 682 O O . LEU A 1 85 ? 13.353 4.073 -25.599 1.00 93.00 85 LEU A O 1
ATOM 686 N N . MET A 1 86 ? 15.548 3.660 -25.845 1.00 92.50 86 MET A N 1
ATOM 687 C CA . MET A 1 86 ? 15.722 3.033 -24.533 1.00 92.50 86 MET A CA 1
ATOM 688 C C . MET A 1 86 ? 15.514 4.026 -23.381 1.00 92.50 86 MET A C 1
ATOM 690 O O . MET A 1 86 ? 14.926 3.669 -22.359 1.00 92.50 86 MET A O 1
ATOM 694 N N . GLY A 1 87 ? 15.922 5.288 -23.553 1.00 90.81 87 GLY A N 1
ATOM 695 C CA . GLY A 1 87 ? 15.646 6.358 -22.593 1.00 90.81 87 GLY A CA 1
ATOM 696 C C . GLY A 1 87 ? 14.147 6.625 -22.415 1.00 90.81 87 GLY A C 1
ATOM 697 O O . GLY A 1 87 ? 13.669 6.736 -21.284 1.00 90.81 87 GLY A O 1
ATOM 698 N N . LEU A 1 88 ? 13.382 6.656 -23.513 1.00 93.50 88 LEU A N 1
ATOM 699 C CA . LEU A 1 88 ? 11.920 6.796 -23.467 1.00 93.50 88 LEU A CA 1
ATOM 700 C C . LEU A 1 88 ? 11.247 5.599 -22.787 1.00 93.50 88 LEU A C 1
ATOM 702 O O . LEU A 1 88 ? 10.352 5.789 -21.962 1.00 93.50 88 LEU A O 1
ATOM 706 N N . LEU A 1 89 ? 11.698 4.376 -23.084 1.00 91.94 89 LEU A N 1
ATOM 707 C CA . LEU A 1 89 ? 11.204 3.168 -22.422 1.00 91.94 89 LEU A CA 1
ATOM 708 C C . LEU A 1 89 ? 11.413 3.249 -20.903 1.00 91.94 89 LEU A C 1
ATOM 710 O O . LEU A 1 89 ? 10.473 3.025 -20.140 1.00 91.94 89 LEU A O 1
ATOM 714 N N . MET A 1 90 ? 12.613 3.634 -20.461 1.00 91.19 90 MET A N 1
ATOM 715 C CA . MET A 1 90 ? 12.915 3.802 -19.037 1.00 91.19 90 MET A CA 1
ATOM 716 C C . MET A 1 90 ? 12.035 4.858 -18.371 1.00 91.19 90 MET A C 1
ATOM 718 O O . MET A 1 90 ? 11.564 4.640 -17.256 1.00 91.19 90 MET A O 1
ATOM 722 N N . LEU A 1 91 ? 11.769 5.976 -19.049 1.00 93.31 91 LEU A N 1
ATOM 723 C CA . LEU A 1 91 ? 10.890 7.021 -18.529 1.00 93.31 91 LEU A CA 1
ATOM 724 C C . LEU A 1 91 ? 9.466 6.494 -18.286 1.00 93.31 91 LEU A C 1
ATOM 726 O O . LEU A 1 91 ? 8.911 6.704 -17.208 1.00 93.31 91 LEU A O 1
ATOM 730 N N . ILE A 1 92 ? 8.892 5.774 -19.256 1.00 93.62 92 ILE A N 1
ATOM 731 C CA . ILE A 1 92 ? 7.551 5.175 -19.139 1.00 93.62 92 ILE A CA 1
ATOM 732 C C . ILE A 1 92 ? 7.499 4.205 -17.957 1.00 93.62 92 ILE A C 1
ATOM 734 O O . ILE A 1 92 ? 6.571 4.242 -17.147 1.00 93.62 92 ILE A O 1
ATOM 738 N N . VAL A 1 93 ? 8.521 3.360 -17.838 1.00 91.50 93 VAL A N 1
ATOM 739 C CA . VAL A 1 93 ? 8.636 2.365 -16.773 1.00 91.50 93 VAL A CA 1
ATOM 740 C C . VAL A 1 93 ? 8.729 3.023 -15.391 1.00 91.50 93 VAL A C 1
ATOM 742 O O . VAL A 1 93 ? 8.033 2.602 -14.467 1.00 91.50 93 VAL A O 1
ATOM 745 N N . ILE A 1 94 ? 9.521 4.091 -15.247 1.00 92.00 94 ILE A N 1
ATOM 746 C CA . ILE A 1 94 ? 9.633 4.857 -13.994 1.00 92.00 94 ILE A CA 1
ATOM 747 C C . ILE A 1 94 ? 8.291 5.497 -13.620 1.00 92.00 94 ILE A C 1
ATOM 749 O O . ILE A 1 94 ? 7.888 5.438 -12.458 1.00 92.00 94 ILE A O 1
ATOM 753 N N . ILE A 1 95 ? 7.576 6.078 -14.588 1.00 94.75 95 ILE A N 1
ATOM 754 C CA . ILE A 1 95 ? 6.257 6.682 -14.348 1.00 94.75 95 ILE A CA 1
ATOM 755 C C . ILE A 1 95 ? 5.268 5.622 -13.849 1.00 94.75 95 ILE A C 1
ATOM 757 O O . ILE A 1 95 ? 4.592 5.835 -12.840 1.00 94.75 95 ILE A O 1
ATOM 761 N N . LEU A 1 96 ? 5.210 4.466 -14.516 1.00 91.19 96 LEU A N 1
ATOM 762 C CA . LEU A 1 96 ? 4.345 3.352 -14.123 1.00 91.19 96 LEU A CA 1
ATOM 763 C C . LEU A 1 96 ? 4.677 2.867 -12.707 1.00 91.19 96 LEU A C 1
ATOM 765 O O . LEU A 1 96 ? 3.779 2.698 -11.879 1.00 91.19 96 LEU A O 1
ATOM 769 N N . PHE A 1 97 ? 5.964 2.713 -12.399 1.00 91.25 97 PHE A N 1
ATOM 770 C CA . PHE A 1 97 ? 6.417 2.330 -11.067 1.00 91.25 97 PHE A CA 1
ATOM 771 C C . PHE A 1 97 ? 6.030 3.368 -9.999 1.00 91.25 97 PHE A C 1
ATOM 773 O O . PHE A 1 97 ? 5.554 3.005 -8.923 1.00 91.25 97 PHE A O 1
ATOM 780 N N . GLY A 1 98 ? 6.128 4.663 -10.311 1.00 92.81 98 GLY A N 1
ATOM 781 C CA . GLY A 1 98 ? 5.673 5.741 -9.432 1.00 92.81 98 GLY A CA 1
ATOM 782 C C . GLY A 1 98 ? 4.173 5.669 -9.113 1.00 92.81 98 GLY A C 1
ATOM 783 O O . GLY A 1 98 ? 3.777 5.828 -7.954 1.00 92.81 98 GLY A O 1
ATOM 784 N N . PHE A 1 99 ? 3.328 5.361 -10.104 1.00 92.31 99 PHE A N 1
ATOM 785 C CA . PHE A 1 99 ? 1.898 5.117 -9.873 1.00 92.31 99 PHE A CA 1
ATOM 786 C C . PHE A 1 99 ? 1.654 3.918 -8.951 1.00 92.31 99 PHE A C 1
ATOM 788 O O . PHE A 1 99 ? 0.794 3.992 -8.067 1.00 92.31 99 PHE A O 1
ATOM 795 N N . TYR A 1 100 ? 2.426 2.843 -9.117 1.00 88.88 100 TYR A N 1
ATOM 796 C CA . TYR A 1 100 ? 2.330 1.655 -8.272 1.00 88.88 100 TYR A CA 1
ATOM 797 C C . TYR A 1 100 ? 2.710 1.961 -6.813 1.00 88.88 100 TYR A C 1
ATOM 799 O O . TYR A 1 100 ? 1.960 1.632 -5.891 1.00 88.88 100 TYR A O 1
ATOM 807 N N . LEU A 1 101 ? 3.813 2.685 -6.589 1.00 90.81 101 LEU A N 1
ATOM 808 C CA . LEU A 1 101 ? 4.211 3.136 -5.251 1.00 90.81 101 LEU A CA 1
ATOM 809 C C . LEU A 1 101 ? 3.131 4.003 -4.599 1.00 90.81 101 LEU A C 1
ATOM 811 O O . LEU A 1 101 ? 2.775 3.793 -3.440 1.00 90.81 101 LEU A O 1
ATOM 815 N N . ARG A 1 102 ? 2.552 4.952 -5.346 1.00 91.31 102 ARG A N 1
ATOM 816 C CA . ARG A 1 102 ? 1.446 5.781 -4.846 1.00 91.31 102 ARG A CA 1
ATOM 817 C C . ARG A 1 102 ? 0.260 4.926 -4.396 1.00 91.31 102 ARG A C 1
ATOM 819 O O . ARG A 1 102 ? -0.346 5.226 -3.366 1.00 91.31 102 ARG A O 1
ATOM 826 N N . HIS A 1 103 ? -0.093 3.899 -5.165 1.00 87.25 103 HIS A N 1
ATOM 827 C CA . HIS A 1 103 ? -1.167 2.979 -4.802 1.00 87.25 103 HIS A CA 1
ATOM 828 C C . HIS A 1 103 ? -0.863 2.261 -3.478 1.00 87.25 103 HIS A C 1
ATOM 830 O O . HIS A 1 103 ? -1.708 2.271 -2.580 1.00 87.25 103 HIS A O 1
ATOM 836 N N . TYR A 1 104 ? 0.361 1.747 -3.324 1.00 89.25 104 TYR A N 1
ATOM 837 C CA . TYR A 1 104 ? 0.829 1.107 -2.094 1.00 89.25 104 TYR A CA 1
ATOM 838 C C . TYR A 1 104 ? 0.735 2.037 -0.872 1.00 89.25 104 TYR A C 1
ATOM 840 O O . TYR A 1 104 ? 0.111 1.679 0.127 1.00 89.25 104 TYR A O 1
ATOM 848 N N . PHE A 1 105 ? 1.250 3.270 -0.961 1.00 89.44 105 PHE A N 1
ATOM 849 C CA . PHE A 1 105 ? 1.169 4.238 0.144 1.00 89.44 105 PHE A CA 1
ATOM 850 C C . PHE A 1 105 ? -0.274 4.577 0.533 1.00 89.44 105 PHE A C 1
ATOM 852 O O . PHE A 1 105 ? -0.582 4.770 1.709 1.00 89.44 105 PHE A O 1
ATOM 859 N N . LYS A 1 106 ? -1.188 4.630 -0.445 1.00 88.31 106 LYS A N 1
ATOM 860 C CA . LYS A 1 106 ? -2.610 4.866 -0.171 1.00 88.31 106 LYS A CA 1
ATOM 861 C C . LYS A 1 106 ? -3.219 3.728 0.654 1.00 88.31 106 LYS A C 1
ATOM 863 O O . LYS A 1 106 ? -4.106 3.989 1.463 1.00 88.31 106 LYS A O 1
ATOM 868 N N . LEU A 1 107 ? -2.787 2.487 0.427 1.00 86.94 107 LEU A N 1
ATOM 869 C CA . LEU A 1 107 ? -3.237 1.331 1.197 1.00 86.94 107 LEU A CA 1
ATOM 870 C C . LEU A 1 107 ? -2.640 1.341 2.607 1.00 86.94 107 LEU A C 1
ATOM 872 O O . LEU A 1 107 ? -3.392 1.218 3.568 1.00 86.94 107 LEU A O 1
ATOM 876 N N . GLU A 1 108 ? -1.336 1.591 2.732 1.00 89.06 108 GLU A N 1
ATOM 877 C CA . GLU A 1 108 ? -0.643 1.681 4.024 1.00 89.06 108 GLU A CA 1
ATOM 878 C C . GLU A 1 108 ? -1.298 2.706 4.959 1.00 89.06 108 GLU A C 1
ATOM 880 O O . GLU A 1 108 ? -1.648 2.383 6.093 1.00 89.06 108 GLU A O 1
ATOM 885 N N . ASN A 1 109 ? -1.565 3.916 4.462 1.00 91.2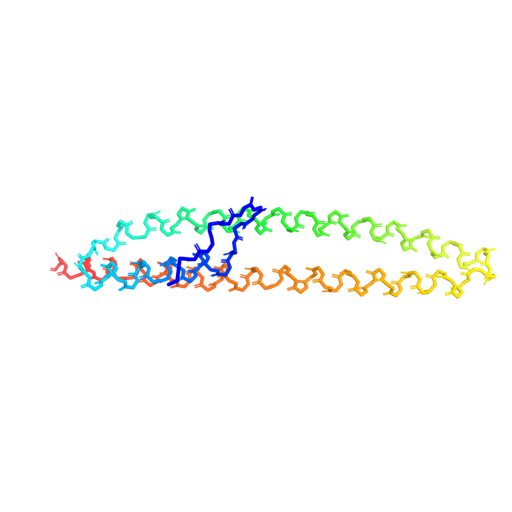5 109 ASN A N 1
ATOM 886 C CA . ASN A 1 109 ? -2.186 4.973 5.262 1.00 91.25 109 ASN A CA 1
ATOM 887 C C . ASN A 1 109 ? -3.580 4.584 5.787 1.00 91.25 109 ASN A C 1
ATOM 889 O O . ASN A 1 109 ? -3.970 5.009 6.875 1.00 91.25 109 ASN A O 1
ATOM 893 N N . ARG A 1 110 ? -4.338 3.770 5.039 1.00 88.88 110 ARG A N 1
ATOM 894 C CA . ARG A 1 110 ? -5.647 3.268 5.490 1.00 88.88 110 ARG A CA 1
ATOM 895 C C . ARG A 1 110 ? -5.505 2.238 6.603 1.00 88.88 110 ARG A C 1
ATOM 897 O O . ARG A 1 110 ? -6.193 2.348 7.611 1.00 88.88 110 ARG A O 1
ATOM 904 N N . VAL A 1 111 ? -4.580 1.288 6.458 1.00 90.00 111 VAL A N 1
ATOM 905 C CA . VAL A 1 111 ? -4.292 0.306 7.516 1.00 90.00 111 VAL A CA 1
ATOM 906 C C . VAL A 1 111 ? -3.856 1.025 8.798 1.00 90.00 111 VAL A C 1
ATOM 908 O O . VAL A 1 111 ? -4.340 0.713 9.883 1.00 90.00 111 VAL A O 1
ATOM 911 N N . GLN A 1 112 ? -3.018 2.060 8.671 1.00 90.75 112 GLN A N 1
ATOM 912 C CA . GLN A 1 112 ? -2.594 2.900 9.794 1.00 90.75 112 GLN A CA 1
ATOM 913 C C . GLN A 1 112 ? -3.743 3.645 10.475 1.00 90.75 112 GLN A C 1
ATOM 915 O O . GLN A 1 112 ? -3.774 3.739 11.703 1.00 90.75 112 GLN A O 1
ATOM 920 N N . HIS A 1 113 ? -4.703 4.154 9.703 1.00 92.12 113 HIS A N 1
ATOM 921 C CA . HIS A 1 113 ? -5.913 4.747 10.264 1.00 92.12 113 HIS A CA 1
ATOM 922 C C . HIS A 1 113 ? -6.694 3.731 11.111 1.00 92.12 113 HIS A C 1
ATOM 924 O O . HIS A 1 113 ? -7.094 4.032 12.235 1.00 92.12 113 HIS A O 1
ATOM 930 N N . TRP A 1 114 ? -6.836 2.507 10.609 1.00 92.81 114 TRP A N 1
ATOM 931 C CA . TRP A 1 114 ? -7.590 1.442 11.262 1.00 92.81 114 TRP A CA 1
ATOM 932 C C . TRP A 1 114 ? -6.935 0.877 12.522 1.00 92.81 114 TRP A C 1
ATOM 934 O O . TRP A 1 114 ? -7.656 0.467 13.435 1.00 92.81 114 TRP A O 1
ATOM 944 N N . TYR A 1 115 ? -5.602 0.927 12.627 1.00 91.94 115 TYR A N 1
ATOM 945 C CA . TYR A 1 115 ? -4.915 0.650 13.893 1.00 91.94 115 TYR A CA 1
ATOM 946 C C . TYR A 1 115 ? -5.357 1.614 14.997 1.00 91.94 115 TYR A C 1
ATOM 948 O O . TYR A 1 115 ? -5.626 1.179 16.112 1.00 91.94 115 TYR A O 1
ATOM 956 N N . ARG A 1 116 ? -5.523 2.906 14.687 1.00 92.56 116 ARG A N 1
ATOM 957 C CA . ARG A 1 116 ? -5.986 3.893 15.679 1.00 92.56 116 ARG A CA 1
ATOM 958 C C . ARG A 1 116 ? -7.423 3.633 16.128 1.00 92.56 116 ARG A C 1
ATOM 960 O O . ARG A 1 116 ? -7.783 3.972 17.249 1.00 92.56 116 ARG A O 1
ATOM 967 N N . ILE A 1 117 ? -8.263 3.073 15.258 1.00 90.44 117 ILE A N 1
ATOM 968 C CA . ILE A 1 117 ? -9.635 2.685 15.617 1.00 90.44 117 ILE A CA 1
ATOM 969 C C . ILE A 1 117 ? -9.611 1.487 16.571 1.00 90.44 117 ILE A C 1
ATOM 971 O O . ILE A 1 117 ? -10.289 1.523 17.596 1.00 90.44 117 ILE A O 1
ATOM 975 N N . ALA A 1 118 ? -8.788 0.478 16.277 1.00 91.75 118 ALA A N 1
ATOM 976 C CA . ALA A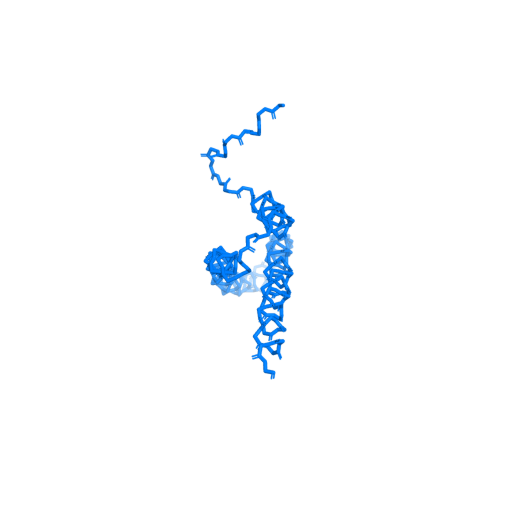 1 118 ? -8.597 -0.671 17.159 1.00 91.75 118 ALA A CA 1
ATOM 977 C C . ALA A 1 118 ? -8.080 -0.236 18.543 1.00 91.75 118 ALA A C 1
ATOM 979 O O . ALA A 1 118 ? -8.628 -0.642 19.562 1.00 91.75 118 ALA A O 1
ATOM 980 N N . GLU A 1 119 ? -7.097 0.668 18.582 1.00 91.75 119 GLU A N 1
ATOM 981 C CA . GLU A 1 119 ? -6.559 1.232 19.825 1.00 91.75 119 GLU A CA 1
ATOM 982 C C . GLU A 1 119 ? -7.632 1.970 20.640 1.00 91.75 119 GLU A C 1
ATOM 984 O O . GLU A 1 119 ? -7.747 1.767 21.846 1.00 91.75 119 GLU A O 1
ATOM 989 N N . LYS A 1 120 ? -8.484 2.775 19.990 1.00 89.94 120 LYS A N 1
ATOM 990 C CA . LYS A 1 120 ? -9.615 3.436 20.662 1.00 89.94 120 LYS A CA 1
ATOM 991 C C . LYS A 1 120 ? -10.590 2.431 21.272 1.00 89.94 120 LYS A C 1
ATOM 993 O O . LYS A 1 120 ? -11.024 2.631 22.402 1.00 89.94 120 LYS A O 1
ATOM 998 N N . LEU A 1 121 ? -10.942 1.375 20.536 1.00 89.56 121 LEU A N 1
ATOM 999 C CA . LEU A 1 121 ? -11.814 0.309 21.038 1.00 89.56 121 LEU A CA 1
ATOM 1000 C C . LEU A 1 121 ? -11.188 -0.391 22.247 1.00 89.56 121 LEU A C 1
ATOM 1002 O O . LEU A 1 121 ? -11.859 -0.561 23.260 1.00 89.56 121 LEU A O 1
ATOM 1006 N N . HIS A 1 122 ? -9.896 -0.709 22.173 1.00 89.69 122 HIS A N 1
ATOM 1007 C CA . HIS A 1 122 ? -9.157 -1.333 23.265 1.00 89.69 122 HIS A CA 1
ATOM 1008 C C . HIS A 1 122 ? -9.105 -0.446 24.520 1.00 89.69 122 HIS A C 1
ATOM 1010 O O . HIS A 1 122 ? -9.365 -0.916 25.625 1.00 89.69 122 HIS A O 1
ATOM 1016 N N . ASN A 1 123 ? -8.868 0.859 24.359 1.00 89.12 123 ASN A N 1
ATOM 1017 C CA . ASN A 1 123 ? -8.875 1.806 25.476 1.00 89.12 123 ASN A CA 1
ATOM 1018 C C . ASN A 1 123 ? -10.256 1.907 26.142 1.00 89.12 123 ASN A C 1
ATOM 1020 O O . ASN A 1 123 ? -10.334 1.915 27.366 1.00 89.12 123 ASN A O 1
ATOM 1024 N N . MET A 1 124 ? -11.347 1.902 25.368 1.00 87.44 124 MET A N 1
ATOM 1025 C CA . MET A 1 124 ? -12.709 1.901 25.925 1.00 87.44 124 MET A CA 1
ATOM 1026 C C . MET A 1 124 ? -13.027 0.628 26.727 1.00 87.44 124 MET A C 1
ATOM 1028 O O . MET A 1 124 ? -13.792 0.691 27.691 1.00 87.44 124 MET A O 1
ATOM 1032 N N . ILE A 1 125 ? -12.460 -0.521 26.343 1.00 87.25 125 ILE A N 1
ATOM 1033 C CA . ILE A 1 125 ? -12.572 -1.775 27.106 1.00 87.25 125 ILE A CA 1
ATOM 1034 C C . ILE A 1 125 ? -11.797 -1.645 28.421 1.00 87.25 125 ILE A C 1
ATOM 1036 O O . ILE A 1 125 ? -12.364 -1.855 29.492 1.00 87.25 125 ILE A O 1
ATOM 1040 N N . ASN A 1 126 ? -10.538 -1.207 28.354 1.00 84.06 126 ASN A N 1
ATOM 1041 C CA . ASN A 1 126 ? -9.679 -1.061 29.530 1.00 84.06 126 ASN A CA 1
ATOM 1042 C C . ASN A 1 126 ? -10.227 -0.037 30.540 1.00 84.06 126 ASN A C 1
ATOM 1044 O O . ASN A 1 126 ? -10.167 -0.274 31.742 1.00 84.06 126 ASN A O 1
ATOM 1048 N N . GLU A 1 127 ? -10.813 1.075 30.086 1.00 81.69 127 GLU A N 1
ATOM 1049 C CA . GLU A 1 127 ? -11.488 2.042 30.965 1.00 81.69 127 GLU A CA 1
ATOM 1050 C C . GLU A 1 127 ? -12.721 1.434 31.651 1.00 81.69 127 GLU A C 1
ATOM 1052 O O . GLU A 1 127 ? -12.944 1.663 32.841 1.00 81.69 127 GLU A O 1
ATOM 1057 N N . LYS A 1 128 ? -13.505 0.609 30.940 1.00 68.06 128 LYS A N 1
ATOM 1058 C CA . LYS A 1 128 ? -14.639 -0.125 31.528 1.00 68.06 128 LYS A CA 1
ATOM 1059 C C . LYS A 1 128 ? -14.206 -1.172 32.551 1.00 68.06 128 LYS A C 1
ATOM 1061 O O . LYS A 1 128 ? -14.956 -1.427 33.492 1.00 68.06 128 LYS A O 1
ATOM 1066 N N . GLU A 1 129 ? -13.047 -1.794 32.369 1.00 62.06 129 GLU A N 1
ATOM 1067 C CA . GLU A 1 129 ? -12.483 -2.740 33.336 1.00 62.06 129 GLU A CA 1
ATOM 1068 C C . GLU A 1 129 ? -11.827 -2.026 34.527 1.00 62.06 129 GLU A C 1
ATOM 1070 O O . GLU A 1 129 ? -11.982 -2.472 35.661 1.00 62.06 129 GLU A O 1
ATOM 1075 N N . GLY A 1 130 ? -11.195 -0.869 34.306 1.00 56.22 130 GLY A N 1
ATOM 1076 C CA . GLY A 1 130 ? -10.629 -0.016 35.356 1.00 56.22 130 GLY A CA 1
ATOM 1077 C C . GLY A 1 130 ? -11.670 0.690 36.237 1.00 56.22 130 GLY A C 1
ATOM 1078 O O . GLY A 1 130 ? -11.375 1.006 37.383 1.00 56.22 130 GLY A O 1
ATOM 1079 N N . LEU A 1 131 ? -12.898 0.887 35.741 1.00 52.19 131 LEU A N 1
ATOM 1080 C CA . LEU A 1 131 ? -14.064 1.372 36.503 1.00 52.19 131 LEU A CA 1
ATOM 1081 C C . LEU A 1 131 ? -14.745 0.290 37.368 1.00 52.19 131 LEU A C 1
ATOM 1083 O O . LEU A 1 131 ? -15.737 0.583 38.037 1.00 52.19 131 LEU A O 1
ATOM 1087 N N . LYS A 1 132 ? -14.263 -0.962 37.335 1.00 44.34 132 LYS A N 1
ATOM 1088 C CA . LYS A 1 132 ? -14.779 -2.082 38.148 1.00 44.34 132 LYS A CA 1
ATOM 1089 C C . LYS A 1 132 ? -13.932 -2.393 39.396 1.00 44.34 132 LYS A C 1
ATOM 1091 O O . LYS A 1 132 ? -14.189 -3.413 40.038 1.00 44.34 132 LYS A O 1
ATOM 1096 N N . LEU A 1 133 ? -12.959 -1.545 39.738 1.00 39.69 133 LEU A N 1
ATOM 1097 C CA . LEU A 1 133 ? -12.209 -1.561 41.006 1.00 39.69 133 LEU A CA 1
ATOM 1098 C C . LEU A 1 133 ? -12.675 -0.418 41.914 1.00 39.69 133 LEU A C 1
ATOM 1100 O O . LEU A 1 133 ? -12.667 -0.631 43.146 1.00 39.69 133 LEU A O 1
#

Sequence (133 aa):
MAKRSDVYGINMIGFCDDEEKYIAEGLKEGVAPEKLLEWHEKKLAWLQHERMIHLVVTLMTCVALMGIWLIVYYAVVNIPEVALLMGLLMLIVIILFGFYLRHYFKLENRVQHWYRIAEKLHNMINEKEGLKL

pLDDT: mean 86.13, std 12.18, range [39.69, 94.75]

Radius of gyration: 23.0 Å; chains: 1; bounding box: 58×18×73 Å

Secondary structure (DSSP, 8-state):
-PPPPPSSS--HHHHHHHHHHHHHHHHHTT--HHHHHHHHHHHHHHHHHHHHHHHHHHHHHHHHHHHHHHHHHHHHHH-GGGHHHHHHHHHHHHHHHHHHHHHHHHHHHHHHHHHHHHHHHHHHHHHHHHTT-

Foldseek 3Di:
DDDDDDDDDPPVVVVLVVLVVVLVVCVVVVHQLVVSLVVLVVVLVVLVVVLVVLVVVLVVLVVVLVVLVVVLVVCCVPPVVCVVVSVVVNVVSVVVSVVSVVVSVVSVVSSVVSVVVSVVSVVVNVVVVVVVD